Protein AF-A0A8X8KCY2-F1 (afdb_monomer_lite)

InterPro domains:
  IPR001469 ATP synthase, F1 complex, delta/epsilon subunit [MF_00530] (1-106)
  IPR001469 ATP synthase, F1 complex, delta/epsilon subunit [PTHR13822] (1-107)
  IPR001469 ATP synthase, F1 complex, delta/epsilon subunit [TIGR01216] (2-107)
  IPR001469 ATP synthase, F1 complex, delta/epsilon subunit [cd12152] (1-102)
  IPR020546 ATP synthase, F1 complex, delta/epsilon subunit, N-terminal [PF02823] (1-57)
  IPR036771 F0F1 ATP synthase delta/epsilon subunit, N-terminal [G3DSA:2.60.15.10] (1-107)
  IPR036771 F0F1 ATP synthase delta/epsilon subunit, N-terminal [SSF51344] (3-57)

Organism: Acidithiobacillus ferridurans (NCBI:txid1232575)

Foldseek 3Di:
DFPVDDDDDDQQDDWDKTKFDWAWDWDQDPVLDIFIKTANIAIWTDDNGDIDGDTPDMDRLVPDDLVVLVVLLVVLVVQCPDPDHDPVSVVVSVSSNRNSVRSVVRNVVVVVVVVVPDDSVPPPDDPDPPDDPPPDDPPDDDD

Sequence (143 aa):
PAELGEIGILPGHAPLLSGLRPGELRITQPDGQTQILFLEGGMLEIQPDIVTILADASLRIADIDIHESRERIKDAQSTLAKRAVPAMDFARAELELQREVAKLHAYQRYQIQEQRGGGTGNYHWERPALQNVPKVNVQELED

Radius of gyration: 20.73 Å; chains: 1; bounding box: 56×41×56 Å

pLDDT: mean 83.74, std 18.31, range [38.66, 97.62]

Structure (mmCIF, N/CA/C/O backbone):
data_AF-A0A8X8KCY2-F1
#
_entry.id   AF-A0A8X8KCY2-F1
#
loop_
_atom_site.group_PDB
_atom_site.id
_atom_site.type_symbol
_atom_site.label_atom_id
_atom_site.label_alt_id
_atom_site.label_comp_id
_atom_site.label_asym_id
_atom_site.label_entity_id
_atom_site.label_seq_id
_atom_site.pdbx_PDB_ins_code
_atom_site.Cartn_x
_atom_site.Cartn_y
_atom_site.Cartn_z
_atom_site.occupancy
_atom_site.B_iso_or_equiv
_atom_site.auth_seq_id
_atom_site.auth_comp_id
_atom_site.auth_asym_id
_atom_site.auth_atom_id
_atom_site.pdbx_PDB_model_num
ATOM 1 N N . PRO A 1 1 ? -1.763 3.846 1.664 1.00 85.81 1 PRO A N 1
ATOM 2 C CA . PRO A 1 1 ? -1.691 5.324 1.819 1.00 85.81 1 PRO A CA 1
ATOM 3 C C . PRO A 1 1 ? -2.746 6.006 0.947 1.00 85.81 1 PRO A C 1
ATOM 5 O O . PRO A 1 1 ? -3.035 5.490 -0.126 1.00 85.81 1 PRO A O 1
ATOM 8 N N . ALA A 1 2 ? -3.299 7.141 1.371 1.00 92.50 2 ALA A N 1
ATOM 9 C CA . ALA A 1 2 ? -4.166 7.947 0.515 1.00 92.50 2 ALA A CA 1
ATOM 10 C C . ALA A 1 2 ? -3.337 8.786 -0.476 1.00 92.50 2 ALA A C 1
ATOM 12 O O . ALA A 1 2 ? -2.116 8.943 -0.318 1.00 92.50 2 ALA A O 1
ATOM 13 N N . GLU A 1 3 ? -4.000 9.353 -1.485 1.00 89.12 3 GLU A N 1
ATOM 14 C CA . GLU A 1 3 ? -3.362 10.212 -2.498 1.00 89.12 3 GLU A CA 1
ATOM 15 C C . GLU A 1 3 ? -2.538 11.356 -1.892 1.00 89.12 3 GLU A C 1
ATOM 17 O O . GLU A 1 3 ? -1.419 11.632 -2.321 1.00 89.12 3 GLU A O 1
ATOM 22 N N . LEU A 1 4 ? -3.044 11.978 -0.825 1.00 88.94 4 LEU A N 1
ATOM 23 C CA . LEU A 1 4 ? -2.391 13.122 -0.183 1.00 88.94 4 LEU A CA 1
ATOM 24 C C . LEU A 1 4 ? -1.463 12.744 0.982 1.00 88.94 4 LEU A C 1
ATOM 26 O O . LEU A 1 4 ? -0.803 13.619 1.533 1.00 88.94 4 LEU A O 1
ATOM 30 N N . GLY A 1 5 ? -1.364 11.461 1.350 1.00 90.88 5 GLY A N 1
ATOM 31 C CA . GLY A 1 5 ? -0.482 11.014 2.432 1.00 90.88 5 GLY A CA 1
ATOM 32 C C . GLY A 1 5 ? -1.041 9.867 3.270 1.00 90.88 5 GLY A C 1
ATOM 33 O O . GLY A 1 5 ? -1.899 9.103 2.830 1.00 90.88 5 GLY A O 1
ATOM 34 N N . GLU A 1 6 ? -0.515 9.715 4.484 1.00 91.56 6 GLU A N 1
ATOM 35 C CA . GLU A 1 6 ? -1.032 8.759 5.467 1.00 91.56 6 GLU A CA 1
ATOM 36 C C . GLU A 1 6 ? -2.283 9.33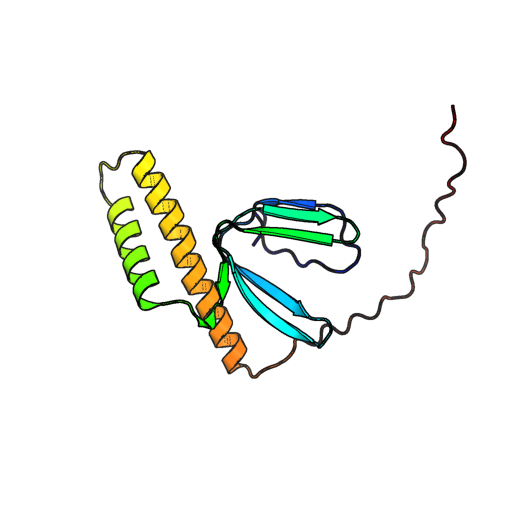0 6.160 1.00 91.56 6 GLU A C 1
ATOM 38 O O . GLU A 1 6 ? -2.348 10.523 6.454 1.00 91.56 6 GLU A O 1
ATOM 43 N N . ILE A 1 7 ? -3.278 8.478 6.422 1.00 91.94 7 ILE A N 1
ATOM 44 C CA . ILE A 1 7 ? -4.511 8.842 7.132 1.00 91.94 7 ILE A CA 1
ATOM 45 C C . ILE A 1 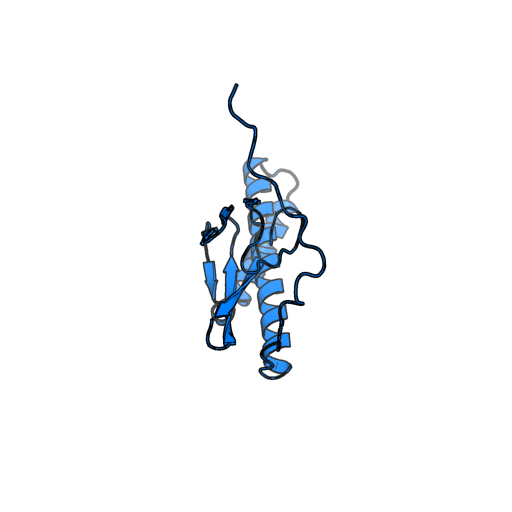7 ? -4.753 7.801 8.223 1.00 91.94 7 ILE A C 1
ATOM 47 O O . ILE A 1 7 ? -4.676 6.599 7.966 1.00 91.94 7 ILE A O 1
ATOM 51 N N . GLY A 1 8 ? -5.042 8.271 9.437 1.00 93.19 8 GLY A N 1
ATOM 52 C CA . GLY A 1 8 ? -5.532 7.447 10.537 1.00 93.19 8 GLY A CA 1
ATOM 53 C C . GLY A 1 8 ? -7.037 7.631 10.689 1.00 93.19 8 GLY A C 1
ATOM 54 O O . GLY A 1 8 ? -7.506 8.762 10.789 1.00 93.19 8 GLY A O 1
ATOM 55 N N . ILE A 1 9 ? -7.784 6.530 10.708 1.00 92.06 9 ILE A N 1
ATOM 56 C CA . ILE A 1 9 ? -9.244 6.549 10.818 1.00 92.06 9 ILE A CA 1
ATOM 57 C C . ILE A 1 9 ? -9.627 6.078 12.219 1.00 92.06 9 ILE A C 1
ATOM 59 O O . ILE A 1 9 ? -9.225 4.997 12.648 1.00 92.06 9 ILE A O 1
ATOM 63 N N . LEU A 1 10 ? -10.391 6.903 12.931 1.00 91.50 10 LEU A N 1
ATOM 64 C CA . LEU A 1 10 ? -10.935 6.612 14.258 1.00 91.50 10 LEU A CA 1
ATOM 65 C C . LEU A 1 10 ? -12.471 6.598 14.206 1.00 91.50 10 LEU A C 1
ATOM 67 O O . LEU A 1 10 ? -13.049 7.132 13.255 1.00 91.50 10 LEU A O 1
ATOM 71 N N . PRO A 1 11 ? -13.152 6.027 15.216 1.00 89.25 11 PRO A N 1
ATOM 72 C CA . PRO A 1 11 ? -14.610 6.073 15.290 1.00 89.25 11 PRO A CA 1
ATOM 73 C C . PRO A 1 11 ? -15.152 7.509 15.210 1.00 89.25 11 PRO A C 1
ATOM 75 O O . PRO A 1 11 ? -14.660 8.401 15.903 1.00 89.25 11 PRO A O 1
ATOM 78 N N . GLY A 1 12 ? -16.174 7.726 14.377 1.00 88.50 12 GLY A N 1
ATOM 79 C CA . GLY A 1 12 ? -16.773 9.046 14.150 1.00 88.50 12 GLY A CA 1
ATOM 80 C C . GLY A 1 12 ? -15.979 9.962 13.211 1.00 88.50 12 GLY A C 1
ATOM 81 O O . GLY A 1 12 ? -16.178 11.177 13.241 1.00 88.50 12 GLY A O 1
ATOM 82 N N . HIS A 1 13 ? -15.065 9.413 12.401 1.00 92.56 13 HIS A N 1
ATOM 83 C CA . HIS A 1 13 ? -14.368 10.173 11.363 1.00 92.56 13 HIS A CA 1
ATOM 84 C C . HIS A 1 13 ? -15.368 10.801 10.376 1.00 92.56 13 HIS A C 1
ATOM 86 O O . HIS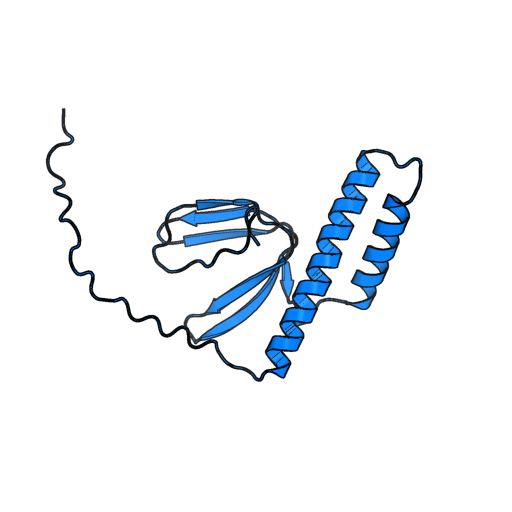 A 1 13 ? -16.369 10.186 10.010 1.00 92.56 13 HIS A O 1
ATOM 92 N N . ALA A 1 14 ? -15.089 12.028 9.926 1.00 94.44 14 ALA A N 1
ATOM 93 C CA . ALA A 1 14 ? -15.926 12.703 8.938 1.00 94.44 14 ALA A CA 1
ATOM 94 C C . ALA A 1 14 ? -15.993 11.894 7.624 1.00 94.44 14 ALA A C 1
ATOM 96 O O . ALA A 1 14 ? -14.985 11.281 7.250 1.00 94.44 14 ALA A O 1
ATOM 97 N N . PRO A 1 15 ? -17.128 11.901 6.901 1.00 95.81 15 PRO A N 1
ATOM 98 C CA . PRO A 1 15 ? -17.224 11.202 5.628 1.00 95.81 15 PRO A CA 1
ATOM 99 C C . PRO A 1 15 ? -16.131 11.634 4.646 1.00 95.81 15 PRO A C 1
ATOM 101 O O . PRO A 1 15 ? -15.832 12.824 4.520 1.00 95.81 15 PRO A O 1
ATOM 104 N N . LEU A 1 16 ? -15.524 10.665 3.963 1.00 94.25 16 LEU A N 1
ATOM 105 C CA . LEU A 1 16 ? -14.404 10.891 3.051 1.00 94.25 16 LEU A CA 1
ATOM 106 C C . LEU A 1 16 ? -14.423 9.858 1.929 1.00 94.25 16 LEU A C 1
ATOM 108 O O . LEU A 1 16 ? -14.528 8.664 2.189 1.00 94.25 16 LEU A O 1
ATOM 112 N N . LEU A 1 17 ? -14.226 10.317 0.696 1.00 95.25 17 LEU A N 1
ATOM 113 C CA . LEU A 1 17 ? -13.941 9.466 -0.453 1.00 95.25 17 LEU A CA 1
ATOM 114 C C . LEU A 1 17 ? -12.548 9.817 -0.979 1.00 95.25 17 LEU A C 1
ATOM 116 O O . LEU A 1 17 ? -12.257 10.992 -1.209 1.00 95.25 17 LEU A O 1
ATOM 120 N N . SER A 1 18 ? -11.674 8.825 -1.132 1.00 95.44 18 SER A N 1
ATOM 121 C CA . SER A 1 18 ? -10.289 9.056 -1.551 1.00 95.44 18 SER A CA 1
ATOM 122 C C . SER A 1 18 ? -9.708 7.876 -2.323 1.00 95.44 18 SER A C 1
ATOM 124 O O . SER A 1 18 ? -10.022 6.720 -2.042 1.00 95.44 18 SER A O 1
ATOM 126 N N . GLY A 1 19 ? -8.821 8.170 -3.273 1.00 96.12 19 GLY A N 1
ATOM 127 C CA . GLY A 1 19 ? -7.976 7.164 -3.910 1.00 96.12 19 GLY A CA 1
ATOM 128 C C . GLY A 1 19 ? -6.898 6.648 -2.955 1.00 96.12 19 GLY A C 1
ATOM 129 O O . GLY A 1 19 ? -6.428 7.356 -2.054 1.00 96.12 19 GLY A O 1
ATOM 130 N N . LEU A 1 20 ? -6.503 5.395 -3.155 1.00 95.19 20 LEU A N 1
ATOM 131 C CA . LEU A 1 20 ? -5.416 4.751 -2.437 1.00 95.19 20 LEU A CA 1
ATOM 132 C C . LEU A 1 20 ? -4.260 4.457 -3.387 1.00 95.19 20 LEU A C 1
ATOM 134 O O . LEU A 1 20 ? -4.421 3.807 -4.418 1.00 95.19 20 LEU A O 1
ATOM 138 N N . ARG A 1 21 ? -3.067 4.861 -2.958 1.00 94.94 21 ARG A N 1
ATOM 139 C CA . ARG A 1 21 ? -1.799 4.478 -3.579 1.00 94.94 21 ARG A CA 1
ATOM 140 C C . ARG A 1 21 ? -1.300 3.150 -3.003 1.00 94.94 21 ARG A C 1
ATOM 142 O O . ARG A 1 21 ? -1.646 2.835 -1.854 1.00 94.94 21 ARG A O 1
ATOM 149 N N . PRO A 1 22 ? -0.436 2.422 -3.735 1.00 95.69 22 PRO A N 1
ATOM 150 C CA . PRO A 1 22 ? 0.202 1.225 -3.212 1.00 95.69 22 PRO A CA 1
ATOM 151 C C . PRO A 1 22 ? 0.867 1.469 -1.848 1.00 95.69 22 PRO A C 1
ATOM 153 O O . PRO A 1 22 ? 1.539 2.485 -1.642 1.00 95.69 22 PRO A O 1
ATOM 156 N N . GLY A 1 23 ? 0.693 0.550 -0.899 1.00 94.31 23 GLY A N 1
ATOM 157 C CA . GLY A 1 23 ? 1.386 0.596 0.389 1.00 94.31 23 GLY A CA 1
ATOM 158 C C . GLY A 1 23 ? 0.673 -0.117 1.536 1.00 94.31 23 GLY A C 1
ATOM 159 O O . GLY 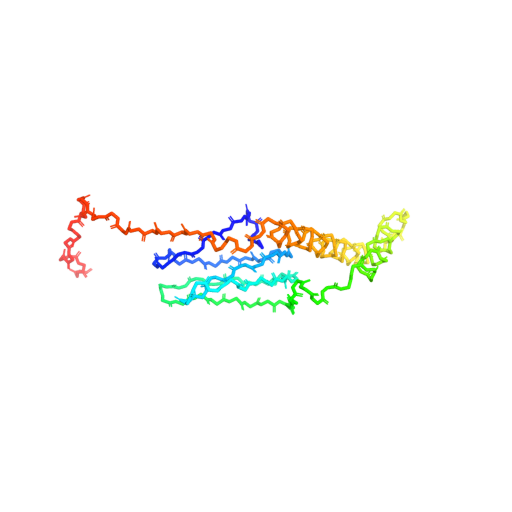A 1 23 ? -0.288 -0.855 1.347 1.00 94.31 23 GLY A O 1
ATOM 160 N N . GLU A 1 24 ? 1.183 0.113 2.745 1.00 93.75 24 GLU A N 1
ATOM 161 C CA . GLU A 1 24 ? 0.738 -0.545 3.979 1.00 93.75 24 GLU A CA 1
ATOM 162 C C . GLU A 1 24 ? -0.658 -0.066 4.427 1.00 93.75 24 GLU A C 1
ATOM 164 O O . GLU A 1 24 ? -0.948 1.136 4.440 1.00 93.75 24 GLU A O 1
ATOM 169 N N . LEU A 1 25 ? -1.494 -1.020 4.838 1.00 93.69 25 LEU A N 1
ATOM 170 C CA . LEU A 1 25 ? -2.723 -0.840 5.602 1.00 93.69 25 LEU A CA 1
ATOM 171 C C . LEU A 1 25 ? -2.553 -1.538 6.952 1.00 93.69 25 LEU A C 1
ATOM 173 O O . LEU A 1 25 ? -2.214 -2.719 7.013 1.00 93.69 25 LEU A O 1
ATOM 177 N N . ARG A 1 26 ? -2.851 -0.816 8.031 1.00 92.31 26 ARG A N 1
ATOM 178 C CA . ARG A 1 26 ? -2.820 -1.344 9.393 1.00 92.31 26 ARG A CA 1
ATOM 179 C C . ARG A 1 26 ? -4.204 -1.257 10.017 1.00 92.31 26 ARG A C 1
ATOM 181 O O . ARG A 1 26 ? -4.788 -0.178 10.058 1.00 92.31 26 ARG A O 1
ATOM 188 N N . ILE A 1 27 ? -4.689 -2.383 10.529 1.00 91.94 27 ILE A N 1
ATOM 189 C CA . ILE A 1 27 ? -5.999 -2.504 11.172 1.00 91.94 27 ILE A CA 1
ATOM 190 C C . ILE A 1 27 ? -5.787 -2.985 12.604 1.00 91.94 27 ILE A C 1
ATOM 192 O O . ILE A 1 27 ? -5.212 -4.050 12.818 1.00 91.94 27 ILE A O 1
ATOM 196 N N . THR A 1 28 ? -6.273 -2.220 13.577 1.00 91.25 28 THR A N 1
ATOM 197 C CA . THR A 1 28 ? -6.337 -2.653 14.977 1.00 91.25 28 THR A CA 1
ATOM 198 C C . THR A 1 28 ? -7.718 -3.237 15.249 1.00 91.25 28 THR A C 1
ATOM 200 O O . THR A 1 28 ? -8.729 -2.558 15.077 1.00 91.25 28 THR A O 1
ATOM 203 N N . GLN A 1 29 ? -7.756 -4.504 15.645 1.00 89.00 29 GLN A N 1
ATOM 204 C CA . GLN A 1 29 ? -8.977 -5.215 16.005 1.00 89.00 29 GLN A CA 1
ATOM 205 C C . GLN A 1 29 ? -9.431 -4.855 17.432 1.00 89.00 29 GLN A C 1
ATOM 207 O O . GLN A 1 29 ? -8.615 -4.394 18.235 1.00 89.00 29 GLN A O 1
ATOM 212 N N . PRO A 1 30 ? -10.712 -5.084 17.783 1.00 88.25 30 PRO A N 1
ATOM 213 C CA . PRO A 1 30 ? -11.235 -4.790 19.122 1.00 88.25 30 PRO A CA 1
ATOM 214 C C . PRO A 1 30 ? -10.510 -5.509 20.267 1.00 88.25 30 PRO A C 1
ATOM 216 O O . PRO A 1 30 ? -10.512 -5.024 21.393 1.00 88.25 30 PRO A O 1
ATOM 219 N N . ASP A 1 31 ? -9.885 -6.652 19.989 1.00 89.12 31 ASP A N 1
ATOM 220 C CA . ASP A 1 31 ? -9.084 -7.422 20.946 1.00 89.12 31 ASP A CA 1
ATOM 221 C C . ASP A 1 31 ? -7.636 -6.908 21.092 1.00 89.12 31 ASP A C 1
ATOM 223 O O . ASP A 1 31 ? -6.834 -7.496 21.815 1.00 89.12 31 ASP A O 1
ATOM 227 N N . GLY A 1 32 ? -7.293 -5.814 20.405 1.00 86.38 32 GLY A N 1
ATOM 228 C CA . GLY A 1 32 ? -5.965 -5.206 20.399 1.00 86.38 32 GLY A CA 1
ATOM 229 C C . GLY A 1 32 ? -4.993 -5.819 19.388 1.00 86.38 32 GLY A C 1
ATOM 230 O O . GLY A 1 32 ? -3.886 -5.297 19.222 1.00 86.38 32 GLY A O 1
ATOM 231 N N . GLN A 1 33 ? -5.375 -6.881 18.668 1.00 86.69 33 GLN A N 1
ATOM 232 C CA . GLN A 1 33 ? -4.518 -7.473 17.644 1.00 86.69 33 GLN A CA 1
ATOM 233 C C . GLN A 1 33 ? -4.394 -6.549 16.434 1.00 86.69 33 GLN A C 1
ATOM 235 O O . GLN A 1 33 ? -5.367 -5.969 15.955 1.00 86.69 33 GLN A O 1
ATOM 240 N N . THR A 1 34 ? -3.183 -6.442 15.895 1.00 88.12 34 THR A N 1
ATOM 241 C CA . THR A 1 34 ? -2.916 -5.629 14.706 1.00 88.12 34 THR A CA 1
ATOM 242 C C . THR A 1 34 ? -2.742 -6.526 13.487 1.00 88.12 34 THR A C 1
ATOM 244 O O . THR A 1 34 ? -1.875 -7.394 13.479 1.00 88.12 34 THR A O 1
ATOM 247 N N . GLN A 1 35 ? -3.541 -6.297 12.445 1.00 88.94 35 GLN A N 1
ATOM 248 C CA . GLN A 1 35 ? -3.330 -6.886 11.124 1.00 88.94 35 GLN A CA 1
ATOM 249 C C . GLN A 1 35 ? -2.636 -5.875 10.219 1.00 88.94 35 GLN A C 1
ATOM 251 O O . GLN A 1 35 ? -3.016 -4.702 10.179 1.00 88.94 35 GLN A O 1
ATOM 256 N N . ILE A 1 36 ? -1.627 -6.341 9.485 1.00 91.06 36 ILE A N 1
ATOM 257 C CA . ILE A 1 36 ? -0.864 -5.513 8.556 1.00 91.06 36 ILE A CA 1
ATOM 258 C C . ILE A 1 36 ? -0.920 -6.150 7.171 1.00 91.06 36 ILE A C 1
ATOM 260 O O . ILE A 1 36 ? -0.521 -7.299 6.968 1.00 91.06 36 ILE A O 1
ATOM 264 N N . LEU A 1 37 ? -1.436 -5.381 6.220 1.00 94.00 37 LEU A N 1
ATOM 265 C CA . LEU A 1 37 ? -1.632 -5.777 4.835 1.00 94.00 37 LEU A CA 1
ATOM 266 C C . LEU A 1 37 ? -0.890 -4.802 3.924 1.00 94.00 37 LEU A C 1
ATOM 268 O O . LEU A 1 37 ? -0.718 -3.629 4.245 1.00 94.00 37 LEU A O 1
ATOM 272 N N . PHE A 1 38 ? -0.476 -5.283 2.766 1.00 95.44 38 PHE A N 1
ATOM 273 C CA . PHE A 1 38 ? -0.072 -4.455 1.646 1.00 95.44 38 PHE A CA 1
ATOM 274 C C . PHE A 1 38 ? -1.235 -4.364 0.657 1.00 95.44 38 PHE A C 1
ATOM 276 O O . PHE A 1 38 ? -1.832 -5.384 0.318 1.00 95.44 38 PHE A O 1
ATOM 283 N N . LEU A 1 39 ? -1.541 -3.158 0.187 1.00 95.75 39 LEU A N 1
ATOM 284 C CA . LEU A 1 39 ? -2.511 -2.903 -0.874 1.00 95.75 39 LEU A CA 1
ATOM 285 C C . LEU A 1 39 ? -1.778 -2.406 -2.121 1.00 95.75 39 LEU A C 1
ATOM 287 O O . LEU A 1 39 ? -0.902 -1.552 -2.006 1.00 95.75 39 LEU A O 1
ATOM 291 N N . GLU A 1 40 ? -2.164 -2.873 -3.309 1.00 94.31 40 GLU A N 1
ATOM 292 C CA . GLU A 1 40 ? -1.625 -2.355 -4.583 1.00 94.31 40 GLU A CA 1
ATOM 293 C C . GLU A 1 40 ? -2.223 -1.005 -5.004 1.00 94.31 40 GLU A C 1
ATOM 295 O O . GLU A 1 40 ? -1.753 -0.393 -5.961 1.00 94.31 40 GLU A O 1
ATOM 300 N N . GLY A 1 41 ? -3.231 -0.530 -4.276 1.00 94.12 41 GLY A N 1
ATOM 301 C CA . GLY A 1 41 ? -3.997 0.674 -4.569 1.00 94.12 41 GLY A CA 1
ATOM 302 C C . GLY A 1 41 ? -5.492 0.407 -4.430 1.00 94.12 41 GLY A C 1
ATOM 303 O O . GLY A 1 41 ? -5.894 -0.633 -3.898 1.00 94.12 41 GLY A O 1
ATOM 304 N N . GLY A 1 42 ? -6.306 1.352 -4.888 1.00 95.00 42 GLY A N 1
ATOM 305 C CA . GLY A 1 42 ? -7.760 1.218 -4.927 1.00 95.00 42 GLY A CA 1
ATOM 306 C C . GLY A 1 42 ? -8.474 2.473 -4.441 1.00 95.00 42 GLY A C 1
ATOM 307 O O . GLY A 1 42 ? -8.015 3.591 -4.672 1.00 95.00 42 GLY A O 1
ATOM 308 N N . MET A 1 43 ? -9.592 2.294 -3.742 1.00 95.94 43 MET A N 1
ATOM 309 C CA . MET A 1 43 ? -10.421 3.381 -3.224 1.00 95.94 43 MET A CA 1
ATOM 310 C C . MET A 1 43 ? -10.797 3.156 -1.758 1.00 95.94 43 MET A C 1
ATOM 312 O O . MET A 1 43 ? -11.003 2.027 -1.311 1.00 95.94 43 MET A O 1
ATOM 316 N N . LEU A 1 44 ? -10.890 4.255 -1.018 1.00 95.56 44 LEU A N 1
ATOM 317 C CA . LEU A 1 44 ? -11.319 4.327 0.369 1.00 95.56 44 LEU A CA 1
ATOM 318 C C . LEU A 1 44 ? -12.591 5.165 0.456 1.00 95.56 44 LEU A C 1
ATOM 320 O O . LEU A 1 44 ? -12.613 6.312 0.009 1.00 95.56 44 LEU A O 1
ATOM 324 N N . GLU A 1 45 ? -13.604 4.609 1.103 1.00 95.81 45 GLU A N 1
ATOM 325 C CA . GLU A 1 45 ? -14.833 5.296 1.465 1.00 95.81 45 GLU A CA 1
ATOM 326 C C . GLU A 1 45 ? -15.025 5.230 2.982 1.00 95.81 45 GLU A C 1
ATOM 328 O O . GLU A 1 45 ? -14.973 4.163 3.592 1.00 95.81 45 GLU A O 1
ATOM 333 N N . ILE A 1 46 ? -15.254 6.384 3.592 1.00 95.56 46 ILE A N 1
ATOM 334 C CA . ILE A 1 46 ? -15.586 6.532 5.002 1.00 95.56 46 ILE A CA 1
ATOM 335 C C . ILE A 1 46 ? -16.994 7.106 5.077 1.00 95.56 46 ILE A C 1
ATOM 337 O O . ILE A 1 46 ? -17.262 8.187 4.551 1.00 95.56 46 ILE A O 1
ATOM 341 N N . GLN A 1 47 ? -17.868 6.393 5.771 1.00 94.38 47 GLN A N 1
ATOM 342 C CA . GLN A 1 47 ? -19.194 6.827 6.192 1.00 94.38 47 GLN A CA 1
ATOM 343 C C . GLN A 1 47 ? -19.233 6.872 7.734 1.00 94.38 47 GLN A C 1
ATOM 345 O O . GLN A 1 47 ? -18.303 6.374 8.372 1.00 94.38 47 GLN A O 1
ATOM 350 N N . PRO A 1 48 ? -20.273 7.457 8.364 1.00 88.81 48 PRO A N 1
ATOM 351 C CA . PRO A 1 48 ? -20.310 7.636 9.820 1.00 88.81 48 PRO A CA 1
ATOM 352 C C . PRO A 1 48 ? -20.058 6.360 10.639 1.00 88.81 48 PRO A C 1
ATOM 354 O O . PRO A 1 48 ? -19.357 6.417 11.649 1.00 88.81 48 PRO A O 1
ATOM 357 N N . ASP A 1 49 ? -20.569 5.218 10.168 1.00 88.00 49 ASP A N 1
ATOM 358 C CA . ASP A 1 49 ? -20.527 3.945 10.901 1.00 88.00 49 ASP A CA 1
ATOM 359 C C . ASP A 1 49 ? -19.705 2.849 10.202 1.00 88.00 49 ASP A C 1
ATOM 361 O O . ASP A 1 49 ? -19.494 1.776 10.769 1.00 88.00 49 ASP A O 1
ATOM 365 N N . ILE A 1 50 ? -19.240 3.087 8.970 1.00 93.62 50 ILE A N 1
ATOM 366 C CA . ILE A 1 50 ? -18.546 2.076 8.168 1.00 93.62 50 ILE A CA 1
ATOM 367 C C . ILE A 1 50 ? -17.407 2.676 7.348 1.00 93.62 50 ILE A C 1
ATOM 369 O O . ILE A 1 50 ? -17.506 3.771 6.799 1.00 93.62 50 ILE A O 1
ATOM 373 N N . VAL A 1 51 ? -16.319 1.914 7.251 1.00 94.94 51 VAL A N 1
ATOM 374 C CA . VAL A 1 51 ? -15.188 2.193 6.369 1.00 94.94 51 VAL A CA 1
ATOM 375 C C . VAL A 1 51 ? -15.096 1.063 5.356 1.00 94.94 51 VAL A C 1
ATOM 377 O O . VAL A 1 51 ? -14.934 -0.098 5.733 1.00 94.94 51 VAL A O 1
ATOM 380 N N . THR A 1 52 ? -15.168 1.408 4.077 1.00 95.38 52 THR A N 1
ATOM 381 C CA . THR A 1 52 ? -15.070 0.467 2.964 1.00 95.38 52 THR A CA 1
ATOM 382 C C . THR A 1 52 ? -13.768 0.712 2.215 1.00 95.38 52 THR A C 1
ATOM 384 O O . THR A 1 52 ? -13.458 1.835 1.820 1.00 95.38 52 THR A O 1
ATOM 387 N N . ILE A 1 53 ? -12.998 -0.355 2.002 1.00 95.19 53 ILE A N 1
ATOM 388 C CA . ILE A 1 53 ? -11.784 -0.329 1.185 1.00 95.19 53 ILE A CA 1
ATOM 389 C C . ILE A 1 53 ? -12.013 -1.247 -0.010 1.00 95.19 53 ILE A C 1
ATOM 391 O O . ILE A 1 53 ? -12.188 -2.453 0.148 1.00 95.19 53 ILE A O 1
ATOM 395 N N . LEU A 1 54 ? -11.999 -0.666 -1.205 1.00 95.62 54 LEU A N 1
ATOM 396 C CA . LEU A 1 54 ? -12.066 -1.378 -2.475 1.00 95.62 54 LEU A CA 1
ATOM 397 C C . LEU A 1 54 ? -10.655 -1.418 -3.056 1.00 95.62 54 LEU A C 1
ATOM 399 O O . LEU A 1 54 ? -10.236 -0.474 -3.720 1.00 95.62 54 LEU A O 1
ATOM 403 N N . ALA A 1 55 ? -9.902 -2.469 -2.737 1.00 94.81 55 ALA A N 1
ATOM 404 C CA . ALA A 1 55 ? -8.522 -2.624 -3.189 1.00 94.81 55 ALA A CA 1
ATOM 405 C C . ALA A 1 55 ? -8.442 -3.395 -4.513 1.00 94.81 55 ALA A C 1
ATOM 407 O O . ALA A 1 55 ? -9.150 -4.386 -4.689 1.00 94.81 55 ALA A O 1
ATOM 408 N N . ASP A 1 56 ? -7.525 -2.987 -5.394 1.00 92.12 56 ASP A N 1
ATOM 409 C CA . ASP A 1 56 ? -7.237 -3.715 -6.641 1.00 92.12 56 ASP A CA 1
ATOM 410 C C . ASP A 1 56 ? -6.660 -5.109 -6.344 1.00 92.12 56 ASP A C 1
ATOM 412 O O . ASP A 1 56 ? -7.047 -6.109 -6.947 1.00 92.12 56 ASP A O 1
ATOM 416 N N . ALA A 1 57 ? -5.737 -5.165 -5.381 1.00 93.00 57 ALA A N 1
ATOM 417 C CA . ALA A 1 57 ? -5.164 -6.383 -4.825 1.00 93.00 57 ALA A CA 1
ATOM 418 C C . ALA A 1 57 ? -4.651 -6.127 -3.401 1.00 93.00 57 ALA A C 1
ATOM 420 O O . ALA A 1 57 ? -4.266 -5.004 -3.050 1.00 93.00 57 ALA A O 1
ATOM 421 N N . SER A 1 58 ? -4.613 -7.186 -2.589 1.00 93.94 58 SER A N 1
ATOM 422 C CA . SER A 1 58 ? -4.091 -7.145 -1.222 1.00 93.94 58 SER A CA 1
ATOM 423 C C . SER A 1 58 ? -3.253 -8.377 -0.898 1.00 93.94 58 SER A C 1
ATOM 425 O O . SER A 1 58 ? -3.625 -9.488 -1.274 1.00 93.94 58 SER A O 1
ATOM 427 N N . LEU A 1 59 ? -2.177 -8.192 -0.138 1.00 93.81 59 LEU A N 1
ATOM 428 C CA . LEU A 1 59 ? -1.285 -9.255 0.326 1.00 93.81 59 LEU A CA 1
ATOM 429 C C . LEU A 1 59 ? -1.024 -9.102 1.825 1.00 93.81 59 LEU A C 1
ATOM 431 O O . LEU A 1 59 ? -0.948 -7.985 2.337 1.00 93.81 59 LEU A O 1
ATOM 435 N N . ARG A 1 60 ? -0.828 -10.211 2.542 1.00 91.81 60 ARG A N 1
ATOM 436 C CA . ARG A 1 60 ? -0.217 -10.138 3.876 1.00 91.81 60 ARG A CA 1
ATOM 437 C C . ARG A 1 60 ? 1.257 -9.818 3.708 1.00 91.81 60 ARG A C 1
ATOM 439 O O . ARG A 1 60 ? 1.919 -10.425 2.874 1.00 91.81 60 ARG A O 1
ATOM 446 N N . ILE A 1 61 ? 1.780 -8.897 4.516 1.00 90.31 61 ILE A N 1
ATOM 447 C CA . ILE A 1 61 ? 3.181 -8.475 4.367 1.00 90.31 61 ILE A CA 1
ATOM 448 C C . ILE A 1 61 ? 4.153 -9.635 4.611 1.00 90.31 61 ILE A C 1
ATOM 450 O O . ILE A 1 61 ? 5.163 -9.740 3.922 1.00 90.31 61 ILE A O 1
ATOM 454 N N . ALA A 1 62 ? 3.812 -10.536 5.533 1.00 89.00 62 ALA A N 1
ATOM 455 C CA . ALA A 1 62 ? 4.586 -11.744 5.802 1.00 89.00 62 ALA A CA 1
ATOM 456 C C . ALA A 1 62 ? 4.699 -12.695 4.592 1.00 89.00 62 ALA A C 1
ATOM 458 O O . ALA A 1 62 ? 5.663 -13.451 4.518 1.00 89.00 62 ALA A O 1
ATOM 459 N N . ASP A 1 63 ? 3.760 -12.627 3.641 1.00 91.19 63 ASP A N 1
ATOM 460 C CA . ASP A 1 63 ? 3.694 -13.513 2.472 1.00 91.19 63 ASP A CA 1
ATOM 461 C C . ASP A 1 63 ? 4.366 -12.889 1.222 1.00 91.19 63 ASP A C 1
ATOM 463 O O . ASP A 1 63 ? 4.293 -13.459 0.135 1.00 91.19 63 ASP A O 1
ATOM 467 N N . ILE A 1 64 ? 4.996 -11.710 1.334 1.00 90.44 64 ILE A N 1
ATOM 468 C CA . ILE A 1 64 ? 5.628 -11.020 0.194 1.00 90.44 64 ILE A CA 1
ATOM 469 C C . ILE A 1 64 ? 6.944 -11.706 -0.202 1.00 90.44 64 ILE A C 1
ATOM 471 O O . ILE A 1 64 ? 7.874 -11.795 0.603 1.00 90.44 64 ILE A O 1
ATOM 475 N N . ASP A 1 65 ? 7.067 -12.089 -1.478 1.00 93.81 65 ASP A N 1
ATOM 476 C CA . ASP A 1 65 ? 8.329 -12.552 -2.058 1.00 93.81 65 ASP A CA 1
ATOM 477 C C . ASP A 1 65 ? 9.233 -11.366 -2.441 1.00 93.81 65 ASP A C 1
ATOM 479 O O . ASP A 1 65 ? 9.064 -10.680 -3.450 1.00 93.81 65 ASP A O 1
ATOM 483 N N . ILE A 1 66 ? 10.240 -11.130 -1.604 1.00 93.81 66 ILE A N 1
ATOM 484 C CA . ILE A 1 66 ? 11.196 -10.031 -1.765 1.00 93.81 66 ILE A CA 1
ATOM 485 C C . ILE A 1 66 ? 12.170 -10.259 -2.921 1.00 93.81 66 ILE A C 1
ATOM 487 O O . ILE A 1 66 ? 12.716 -9.291 -3.461 1.00 93.81 66 ILE A O 1
ATOM 491 N N . HIS A 1 67 ? 12.429 -11.512 -3.293 1.00 95.56 67 HIS A N 1
ATOM 492 C CA . HIS A 1 67 ? 13.282 -11.810 -4.435 1.00 95.56 67 HIS A CA 1
ATOM 493 C C . HIS A 1 67 ? 12.556 -11.453 -5.726 1.00 95.56 67 HIS A C 1
ATOM 495 O O . HIS A 1 67 ? 13.099 -10.677 -6.515 1.00 95.56 67 HIS A O 1
ATOM 501 N N . GLU A 1 68 ? 11.312 -11.906 -5.871 1.00 94.88 68 GLU A N 1
ATOM 502 C CA . GLU A 1 68 ? 10.478 -11.587 -7.029 1.00 94.88 68 GLU A CA 1
ATOM 503 C C . GLU A 1 68 ? 10.286 -10.069 -7.183 1.00 94.88 68 GLU A C 1
ATOM 505 O O . GLU A 1 68 ? 10.519 -9.518 -8.262 1.00 94.88 68 GLU A O 1
ATOM 510 N N . SER A 1 69 ? 9.960 -9.356 -6.097 1.00 94.88 69 SER A N 1
ATOM 511 C CA . SER A 1 69 ? 9.789 -7.897 -6.152 1.00 94.88 69 SER A CA 1
ATOM 512 C C . SER A 1 69 ? 11.045 -7.167 -6.633 1.00 94.88 69 SER A C 1
ATOM 514 O O . SER A 1 69 ? 10.964 -6.195 -7.384 1.00 94.88 69 SER A O 1
ATOM 516 N N . ARG A 1 70 ? 12.240 -7.629 -6.247 1.00 96.50 70 ARG A N 1
ATOM 517 C CA . ARG A 1 70 ? 13.505 -7.019 -6.694 1.00 96.50 70 ARG A CA 1
ATOM 518 C C . ARG A 1 70 ? 13.769 -7.243 -8.176 1.00 96.50 70 ARG A C 1
ATOM 520 O O . ARG A 1 70 ? 14.287 -6.338 -8.833 1.00 96.50 70 ARG A O 1
ATOM 527 N N . GLU A 1 71 ? 13.434 -8.420 -8.692 1.00 97.62 71 GLU A N 1
ATOM 528 C CA . GLU A 1 71 ? 13.553 -8.709 -10.121 1.00 97.62 71 GLU A CA 1
ATOM 529 C C . GLU A 1 71 ? 12.598 -7.828 -10.928 1.00 97.62 71 GLU A C 1
ATOM 531 O O . GLU A 1 71 ? 13.040 -7.125 -11.838 1.00 97.62 71 GLU A O 1
ATOM 536 N N . ARG A 1 72 ? 11.332 -7.732 -10.507 1.00 96.75 72 ARG A N 1
ATOM 537 C CA . ARG A 1 72 ? 10.332 -6.862 -11.146 1.00 96.75 72 ARG A CA 1
ATOM 538 C C . ARG A 1 72 ? 10.737 -5.387 -11.144 1.00 96.75 72 ARG A C 1
ATOM 540 O O . ARG A 1 72 ? 10.598 -4.712 -12.163 1.00 96.75 72 ARG A O 1
ATOM 547 N N . ILE A 1 73 ? 11.314 -4.887 -10.045 1.00 97.56 73 ILE A N 1
ATOM 548 C CA . ILE A 1 73 ? 11.872 -3.522 -9.983 1.00 97.56 73 ILE A CA 1
ATOM 549 C C . ILE A 1 73 ? 12.960 -3.330 -11.037 1.00 97.56 73 ILE A C 1
ATOM 551 O O . ILE A 1 73 ? 12.958 -2.323 -11.747 1.00 97.56 73 ILE A O 1
ATOM 555 N N . LYS A 1 74 ? 13.893 -4.279 -11.146 1.00 9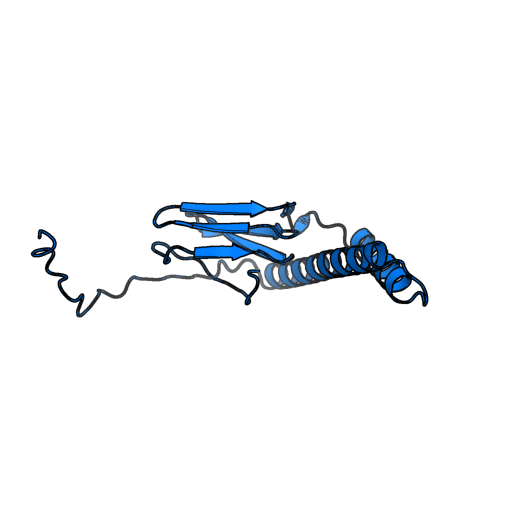7.62 74 LYS A N 1
ATOM 556 C CA . LYS A 1 74 ? 14.994 -4.204 -12.110 1.00 97.62 74 LYS A CA 1
ATOM 557 C C . LYS A 1 74 ? 14.474 -4.199 -13.549 1.00 97.62 74 LYS A C 1
ATOM 559 O O . LYS A 1 74 ? 14.959 -3.413 -14.365 1.00 97.62 74 LYS A O 1
ATOM 564 N N . ASP A 1 75 ? 13.478 -5.024 -13.850 1.00 96.50 75 ASP A N 1
ATOM 565 C CA . ASP A 1 75 ? 12.876 -5.118 -15.180 1.00 96.50 75 ASP A CA 1
ATOM 566 C C . ASP A 1 75 ? 12.087 -3.855 -15.550 1.00 96.50 75 ASP A C 1
ATOM 568 O O . ASP A 1 75 ? 12.223 -3.328 -16.664 1.00 96.50 75 ASP A O 1
ATOM 572 N N . ALA A 1 76 ? 11.324 -3.309 -14.599 1.00 95.94 76 ALA A N 1
ATOM 573 C CA . ALA A 1 76 ? 10.615 -2.046 -14.761 1.00 95.94 76 ALA A CA 1
ATOM 574 C C . ALA A 1 76 ? 11.595 -0.883 -14.991 1.00 95.94 76 ALA A C 1
ATOM 576 O O . ALA A 1 76 ? 11.459 -0.139 -15.963 1.00 95.94 76 ALA A O 1
ATOM 577 N N . GLN A 1 77 ? 12.655 -0.779 -14.181 1.00 96.31 77 GLN A N 1
ATOM 578 C CA . GLN A 1 77 ? 13.716 0.221 -14.360 1.00 96.31 77 GLN A CA 1
ATOM 579 C C . GLN A 1 77 ? 14.431 0.078 -15.706 1.00 96.31 77 GLN A C 1
ATOM 581 O O . GLN A 1 77 ? 14.660 1.074 -16.395 1.00 96.31 77 GLN A O 1
ATOM 586 N N . SER A 1 78 ? 14.762 -1.152 -16.111 1.00 95.38 78 SER A N 1
ATOM 587 C CA . SER A 1 78 ? 15.379 -1.420 -17.413 1.00 95.38 78 SER A CA 1
ATOM 588 C C . SER A 1 78 ? 14.477 -0.971 -18.558 1.00 95.38 78 SER A C 1
ATOM 590 O O . SER A 1 78 ? 14.961 -0.415 -19.543 1.00 95.38 78 SER A O 1
ATOM 592 N N . THR A 1 79 ? 13.165 -1.169 -18.427 1.00 94.31 79 THR A N 1
ATOM 593 C CA . THR A 1 79 ? 12.191 -0.704 -19.413 1.00 94.31 79 THR A CA 1
ATOM 594 C C . THR A 1 79 ? 12.157 0.817 -19.475 1.00 94.31 79 THR A C 1
ATOM 596 O O . THR A 1 79 ? 12.350 1.359 -20.558 1.00 94.31 79 THR A O 1
ATOM 599 N N . LEU A 1 80 ? 12.038 1.504 -18.338 1.00 93.62 80 LEU A N 1
ATOM 600 C CA . LEU A 1 80 ? 12.029 2.972 -18.270 1.00 93.62 80 LEU A CA 1
ATOM 601 C C . LEU A 1 80 ? 13.327 3.617 -18.796 1.00 93.62 80 LEU A C 1
ATOM 603 O O . LEU A 1 80 ? 13.296 4.735 -19.301 1.00 93.62 80 LEU A O 1
ATOM 607 N N . ALA A 1 81 ? 14.463 2.916 -18.722 1.00 94.19 81 ALA A N 1
ATOM 608 C CA . ALA A 1 81 ? 15.753 3.398 -19.220 1.00 94.19 81 ALA A CA 1
ATOM 609 C C . ALA A 1 81 ? 15.924 3.300 -20.753 1.00 94.19 81 ALA A C 1
ATOM 611 O O . ALA A 1 81 ? 16.881 3.851 -21.308 1.00 94.19 81 ALA A O 1
ATOM 612 N N . LYS A 1 82 ? 15.039 2.592 -21.467 1.00 93.94 82 LYS A N 1
ATOM 613 C CA . LYS A 1 82 ? 15.119 2.461 -22.931 1.00 93.94 82 LYS A CA 1
ATOM 614 C C . LYS A 1 82 ? 14.730 3.788 -23.596 1.00 93.94 82 LYS A C 1
ATOM 616 O O . LYS A 1 82 ? 13.753 4.428 -23.234 1.00 93.94 82 LYS A O 1
ATOM 621 N N . ARG A 1 83 ? 15.471 4.190 -24.636 1.00 82.12 83 ARG A N 1
ATOM 622 C CA . ARG A 1 83 ? 15.300 5.498 -25.310 1.00 82.12 83 ARG A CA 1
ATOM 623 C C . ARG A 1 83 ? 13.996 5.678 -26.098 1.00 82.12 83 ARG A C 1
ATOM 625 O O . ARG A 1 83 ? 13.664 6.808 -26.430 1.00 82.12 83 ARG A O 1
ATOM 632 N N . ALA A 1 84 ? 13.300 4.598 -26.448 1.00 87.44 84 ALA A N 1
ATOM 633 C CA . ALA A 1 84 ? 12.149 4.637 -27.352 1.00 87.44 84 ALA A CA 1
ATOM 634 C C . ALA A 1 84 ? 11.056 3.652 -26.912 1.00 87.44 84 ALA A C 1
ATOM 636 O O . ALA A 1 84 ? 10.726 2.707 -27.625 1.00 87.44 84 ALA A O 1
ATOM 637 N N . VAL A 1 85 ? 10.533 3.847 -25.702 1.00 89.31 85 VAL A N 1
ATOM 638 C CA . VAL A 1 85 ? 9.421 3.049 -25.170 1.00 89.31 85 VAL A CA 1
ATOM 639 C C . VAL A 1 85 ? 8.095 3.688 -25.585 1.00 89.31 85 VAL A C 1
ATOM 641 O O . VAL A 1 85 ? 7.947 4.904 -25.434 1.00 89.31 85 VAL A O 1
ATOM 644 N N . PRO A 1 86 ? 7.118 2.915 -26.088 1.00 95.38 86 PRO A N 1
ATOM 645 C CA . PRO A 1 86 ? 5.763 3.415 -26.294 1.00 95.38 86 PRO A CA 1
ATOM 646 C C . PRO A 1 86 ? 5.179 3.994 -24.998 1.00 95.38 86 PRO A C 1
ATOM 648 O O . PRO A 1 86 ? 5.377 3.436 -23.922 1.00 95.38 86 PRO A O 1
ATOM 651 N N . ALA A 1 87 ? 4.404 5.078 -25.088 1.00 93.19 87 ALA A N 1
ATOM 652 C CA . ALA A 1 87 ? 3.869 5.768 -23.906 1.00 93.19 87 ALA A CA 1
ATOM 653 C C . ALA A 1 87 ? 3.085 4.840 -22.953 1.00 93.19 87 ALA A C 1
ATOM 655 O O . ALA A 1 87 ? 3.191 4.964 -21.736 1.00 93.19 87 ALA A O 1
ATOM 656 N N . MET A 1 88 ? 2.340 3.877 -23.505 1.00 93.75 88 MET A N 1
ATOM 657 C CA . MET A 1 88 ? 1.594 2.889 -22.721 1.00 93.75 88 MET A CA 1
ATOM 658 C C . MET A 1 88 ? 2.517 1.967 -21.913 1.00 93.75 88 MET A C 1
ATOM 660 O O . MET A 1 88 ? 2.258 1.704 -20.741 1.00 93.75 88 MET A O 1
ATOM 664 N N . ASP A 1 89 ? 3.600 1.486 -22.523 1.00 93.25 89 ASP A N 1
ATOM 665 C CA . ASP A 1 89 ? 4.550 0.590 -21.858 1.00 93.25 89 ASP A CA 1
ATOM 666 C C . ASP A 1 89 ? 5.373 1.340 -20.809 1.00 93.25 89 ASP A C 1
ATOM 668 O O . ASP A 1 89 ? 5.680 0.786 -19.756 1.00 93.25 89 ASP A O 1
ATOM 672 N N . PHE A 1 90 ? 5.662 2.621 -21.058 1.00 95.19 90 PHE A N 1
ATOM 673 C CA . PHE A 1 90 ? 6.282 3.500 -20.073 1.00 95.19 90 PHE A CA 1
ATOM 674 C C . PHE A 1 90 ? 5.391 3.652 -18.834 1.00 95.19 90 PHE A C 1
ATOM 676 O O . PHE A 1 90 ? 5.839 3.375 -17.725 1.00 95.19 90 PHE A O 1
ATOM 683 N N . ALA A 1 91 ? 4.114 4.005 -19.020 1.00 95.00 91 ALA A N 1
ATOM 684 C CA . ALA A 1 91 ? 3.166 4.168 -17.917 1.00 95.00 91 ALA A CA 1
ATOM 685 C C . ALA A 1 91 ? 2.973 2.870 -17.112 1.00 95.00 91 ALA A C 1
ATOM 687 O O . ALA A 1 91 ? 2.910 2.895 -15.885 1.00 95.00 91 ALA A O 1
ATOM 688 N N . ARG A 1 92 ? 2.929 1.715 -17.791 1.00 94.88 92 ARG A N 1
ATOM 689 C CA . ARG A 1 92 ? 2.859 0.401 -17.131 1.00 94.88 92 ARG A CA 1
ATOM 690 C C . ARG A 1 92 ? 4.106 0.102 -16.307 1.00 94.88 92 ARG A C 1
ATOM 692 O O . ARG A 1 92 ? 3.979 -0.341 -15.171 1.00 94.88 92 ARG A O 1
ATOM 699 N N . ALA A 1 93 ? 5.291 0.347 -16.865 1.00 95.81 93 ALA A N 1
ATOM 700 C CA . ALA A 1 93 ? 6.548 0.126 -16.159 1.00 95.81 93 ALA A CA 1
ATOM 701 C C . ALA A 1 93 ? 6.695 1.063 -14.951 1.00 95.81 93 ALA A C 1
ATOM 703 O O . ALA A 1 93 ? 7.196 0.644 -13.912 1.00 95.81 93 ALA A O 1
ATOM 704 N N . GLU A 1 94 ? 6.223 2.306 -15.053 1.00 95.12 94 GLU A N 1
ATOM 705 C CA . GLU A 1 94 ? 6.202 3.243 -13.929 1.00 95.12 94 GLU A CA 1
ATOM 706 C C . GLU A 1 94 ? 5.266 2.769 -12.810 1.00 95.12 94 GLU A C 1
ATOM 708 O O . GLU A 1 94 ? 5.671 2.743 -11.647 1.00 95.12 94 GLU A O 1
ATOM 713 N N . LEU A 1 95 ? 4.049 2.332 -13.150 1.00 94.25 95 LEU A N 1
ATOM 714 C CA . LEU A 1 95 ? 3.095 1.803 -12.174 1.00 94.25 95 LEU A CA 1
ATOM 715 C C . LEU A 1 95 ? 3.624 0.537 -11.482 1.00 94.25 95 LEU A C 1
ATOM 717 O O . LEU A 1 95 ? 3.541 0.429 -10.258 1.00 94.25 95 LEU A O 1
ATOM 721 N N . GLU A 1 96 ? 4.191 -0.401 -12.246 1.00 95.56 96 GLU A N 1
ATOM 722 C CA . GLU A 1 96 ? 4.802 -1.616 -11.692 1.00 95.56 96 GLU A CA 1
ATOM 723 C C . GLU A 1 96 ? 5.955 -1.256 -10.747 1.00 95.56 96 GLU A C 1
ATOM 725 O O . GLU A 1 96 ? 6.020 -1.748 -9.622 1.00 95.56 96 GLU A O 1
ATOM 730 N N . LEU A 1 97 ? 6.824 -0.323 -11.151 1.00 96.62 97 LEU A N 1
ATOM 731 C CA . LEU A 1 97 ? 7.921 0.137 -10.306 1.00 96.62 97 LEU A CA 1
ATOM 732 C C . LEU A 1 97 ? 7.407 0.733 -8.990 1.00 96.62 97 LEU A C 1
ATOM 734 O O . LEU A 1 97 ? 7.930 0.407 -7.924 1.00 96.62 97 LEU A O 1
ATOM 738 N N . GLN A 1 98 ? 6.384 1.589 -9.049 1.00 95.06 98 GLN A N 1
ATOM 739 C CA . GLN A 1 98 ? 5.780 2.189 -7.858 1.00 95.06 98 GLN A CA 1
ATOM 740 C C . GLN A 1 98 ? 5.207 1.124 -6.913 1.00 95.06 98 GLN A C 1
ATOM 742 O O . GLN A 1 98 ? 5.434 1.197 -5.703 1.00 95.06 98 GLN A O 1
ATOM 747 N N . ARG A 1 99 ? 4.508 0.117 -7.450 1.00 95.00 99 ARG A N 1
ATOM 748 C CA . ARG A 1 99 ? 3.936 -0.991 -6.668 1.00 95.00 99 ARG A CA 1
ATOM 749 C C . ARG A 1 99 ? 5.011 -1.817 -5.977 1.00 95.00 99 ARG A C 1
ATOM 751 O O . ARG A 1 99 ? 4.934 -2.025 -4.768 1.00 95.00 99 ARG A O 1
ATOM 758 N N . GLU A 1 100 ? 6.025 -2.252 -6.714 1.00 96.75 100 GLU A N 1
ATOM 759 C CA . GLU A 1 100 ? 7.055 -3.145 -6.180 1.00 96.75 100 GLU A CA 1
ATOM 760 C C . GLU A 1 100 ? 7.981 -2.441 -5.181 1.00 96.75 100 GLU A C 1
ATOM 762 O O . GLU A 1 100 ? 8.327 -3.002 -4.138 1.00 96.75 100 GLU A O 1
ATOM 767 N N . VAL A 1 101 ? 8.318 -1.167 -5.418 1.00 96.31 101 VAL A N 1
ATOM 768 C CA . VAL A 1 101 ? 9.033 -0.353 -4.422 1.00 96.31 101 VAL A CA 1
ATOM 769 C C . VAL A 1 101 ? 8.195 -0.210 -3.150 1.00 96.31 101 VAL A C 1
ATOM 771 O O . VAL A 1 101 ? 8.718 -0.389 -2.047 1.00 96.31 101 VAL A O 1
ATOM 774 N N . ALA A 1 102 ? 6.890 0.043 -3.274 1.00 95.06 102 ALA A N 1
ATOM 775 C CA . ALA A 1 102 ? 6.005 0.125 -2.118 1.00 95.06 102 ALA A CA 1
ATOM 776 C C . ALA A 1 102 ? 5.923 -1.205 -1.344 1.00 95.06 102 ALA A C 1
ATOM 778 O O . ALA A 1 102 ? 5.934 -1.171 -0.110 1.00 95.06 102 ALA A O 1
ATOM 779 N N . LYS A 1 103 ? 5.910 -2.364 -2.027 1.00 94.88 103 LYS A N 1
ATOM 780 C CA . LYS A 1 103 ? 5.979 -3.697 -1.387 1.00 94.88 103 LYS A CA 1
ATOM 781 C C . LYS A 1 103 ? 7.237 -3.836 -0.536 1.00 94.88 103 LYS A C 1
ATOM 783 O O . LYS A 1 103 ? 7.145 -4.177 0.645 1.00 94.88 103 LYS A O 1
ATOM 788 N N . LEU A 1 104 ? 8.403 -3.507 -1.099 1.00 94.62 104 LEU A N 1
ATOM 789 C CA . LEU A 1 104 ? 9.674 -3.575 -0.372 1.00 94.62 104 LEU A CA 1
ATOM 790 C C . LEU A 1 104 ? 9.691 -2.659 0.855 1.00 94.62 104 LEU A C 1
ATOM 792 O O . LEU A 1 104 ? 10.124 -3.077 1.929 1.00 94.62 104 LEU A O 1
ATOM 796 N N . HIS A 1 105 ? 9.197 -1.428 0.717 1.00 93.19 105 HIS A N 1
ATOM 797 C CA . HIS A 1 105 ? 9.118 -0.479 1.828 1.00 93.19 105 HIS A CA 1
ATOM 798 C C . HIS A 1 105 ? 8.187 -0.979 2.941 1.00 93.19 105 HIS A C 1
ATOM 800 O O . HIS A 1 105 ? 8.519 -0.872 4.125 1.00 93.19 105 HIS A O 1
ATOM 806 N N . ALA A 1 106 ? 7.035 -1.545 2.575 1.00 91.94 106 ALA A N 1
ATOM 807 C CA . ALA A 1 106 ? 6.083 -2.112 3.524 1.00 91.94 106 ALA A CA 1
ATOM 808 C C . ALA A 1 106 ? 6.695 -3.304 4.283 1.00 91.94 106 ALA A C 1
ATOM 810 O O . ALA A 1 106 ? 6.615 -3.367 5.510 1.00 91.94 106 ALA A O 1
ATOM 811 N N . TYR A 1 107 ? 7.400 -4.194 3.578 1.00 92.88 107 TYR A N 1
ATOM 812 C CA . TYR A 1 107 ? 8.099 -5.325 4.188 1.00 92.88 107 TYR A CA 1
ATOM 813 C C . TYR A 1 107 ? 9.219 -4.897 5.147 1.00 92.88 107 TYR A C 1
ATOM 815 O O . TYR A 1 107 ? 9.330 -5.417 6.256 1.00 92.88 107 TYR A O 1
ATOM 823 N N . GLN A 1 108 ? 10.027 -3.904 4.767 1.00 91.75 108 GLN A N 1
ATOM 824 C CA . GLN A 1 108 ? 11.072 -3.364 5.641 1.00 91.75 108 GLN A CA 1
ATOM 825 C C . GLN A 1 108 ? 10.492 -2.775 6.934 1.00 91.75 108 GLN A C 1
ATOM 827 O O . GLN A 1 108 ? 11.021 -3.021 8.020 1.00 91.75 108 GLN A O 1
ATOM 832 N N . ARG A 1 109 ? 9.386 -2.022 6.837 1.00 88.69 109 ARG A N 1
ATOM 833 C CA . ARG A 1 109 ? 8.677 -1.481 8.010 1.00 88.69 109 ARG A CA 1
ATOM 834 C C . ARG A 1 109 ? 8.162 -2.596 8.920 1.00 88.69 109 ARG A C 1
ATOM 836 O O . ARG A 1 109 ? 8.332 -2.492 10.134 1.00 88.69 109 ARG A O 1
ATOM 843 N N . TYR A 1 110 ? 7.597 -3.656 8.345 1.00 87.94 110 TYR A N 1
ATOM 844 C CA . TYR A 1 110 ? 7.121 -4.827 9.085 1.00 87.94 110 TYR A CA 1
ATOM 845 C C . TYR A 1 110 ? 8.244 -5.506 9.882 1.00 87.94 110 TYR A C 1
ATOM 847 O O . TYR A 1 110 ? 8.097 -5.715 11.085 1.00 87.94 110 TYR A O 1
ATOM 855 N N . GLN A 1 111 ? 9.410 -5.741 9.269 1.00 87.44 111 GLN A N 1
ATOM 856 C CA . GLN A 1 111 ? 10.548 -6.351 9.969 1.00 87.44 111 GLN A CA 1
ATOM 857 C C . GLN A 1 111 ? 11.035 -5.520 11.163 1.00 87.44 111 GLN A C 1
ATOM 859 O O . GLN A 1 111 ? 11.343 -6.068 12.221 1.00 87.44 111 GLN A O 1
ATOM 864 N N . ILE A 1 112 ? 11.095 -4.191 11.019 1.00 84.75 112 ILE A N 1
ATOM 865 C CA . ILE A 1 112 ? 11.505 -3.297 12.113 1.00 84.75 112 ILE A CA 1
ATOM 866 C C . ILE A 1 112 ? 10.513 -3.379 13.281 1.00 84.75 112 ILE A C 1
ATOM 868 O O . ILE A 1 112 ? 10.924 -3.325 14.440 1.00 84.75 112 ILE A O 1
ATOM 872 N N . GLN A 1 113 ? 9.215 -3.494 12.991 1.00 74.38 113 GLN A N 1
ATOM 873 C CA . GLN A 1 113 ? 8.176 -3.610 14.015 1.00 74.38 113 GLN A CA 1
ATOM 874 C C . GLN A 1 113 ? 8.245 -4.956 14.747 1.00 74.38 113 GLN A C 1
ATOM 876 O O . GLN A 1 113 ? 8.176 -4.964 15.975 1.00 74.38 113 GLN A O 1
ATOM 881 N N . GLU A 1 114 ? 8.466 -6.068 14.036 1.00 71.75 114 GLU A N 1
ATOM 882 C CA . GLU A 1 114 ? 8.661 -7.379 14.673 1.00 71.75 114 GLU A CA 1
ATOM 883 C C . GLU A 1 114 ? 9.898 -7.402 15.577 1.00 71.75 114 GLU A C 1
ATOM 885 O O . GLU A 1 114 ? 9.823 -7.837 16.727 1.00 71.75 114 GLU A O 1
ATOM 890 N N . GLN A 1 115 ? 11.029 -6.870 15.103 1.00 61.75 115 GLN A N 1
ATOM 891 C CA . GLN A 1 115 ? 12.285 -6.847 15.865 1.00 61.75 115 GLN A CA 1
ATOM 892 C C . GLN A 1 115 ? 12.226 -5.945 17.102 1.00 61.75 115 GLN A C 1
ATOM 894 O O . GLN A 1 115 ? 12.942 -6.179 18.074 1.00 61.75 115 GLN A O 1
ATOM 899 N N . ARG A 1 116 ? 11.366 -4.920 17.091 1.00 59.34 116 ARG A N 1
ATOM 900 C CA . ARG A 1 116 ? 11.121 -4.052 18.253 1.00 59.34 116 ARG A CA 1
ATOM 901 C C . ARG A 1 116 ? 10.235 -4.701 19.319 1.00 59.34 116 ARG A C 1
ATOM 903 O O . ARG A 1 116 ? 10.017 -4.078 20.353 1.00 59.34 116 ARG A O 1
ATOM 910 N N . GLY A 1 117 ? 9.799 -5.943 19.100 1.00 47.72 117 GLY A N 1
ATOM 911 C CA . GLY A 1 117 ? 9.103 -6.763 20.077 1.00 47.72 117 GLY A CA 1
ATOM 912 C C . GLY A 1 117 ? 7.686 -6.278 20.323 1.00 47.72 117 GLY A C 1
ATOM 913 O O . GLY A 1 117 ? 7.476 -5.502 21.243 1.00 47.72 117 GLY A O 1
ATOM 914 N N . GLY A 1 118 ? 6.730 -6.755 19.516 1.00 46.69 118 GLY A N 1
ATOM 915 C CA . GLY A 1 118 ? 5.330 -7.012 19.901 1.00 46.69 118 GLY A CA 1
ATOM 916 C C . GLY A 1 118 ? 4.573 -5.947 20.703 1.00 46.69 118 GLY A C 1
ATOM 917 O O . GLY A 1 118 ? 3.589 -6.276 21.360 1.00 46.69 118 GLY A O 1
ATOM 918 N N . GLY A 1 119 ? 5.013 -4.692 20.693 1.00 42.19 119 GLY A N 1
ATOM 919 C CA . GLY A 1 119 ? 4.344 -3.606 21.375 1.00 42.19 119 GLY A CA 1
ATOM 920 C C . GLY A 1 119 ? 3.103 -3.269 20.581 1.00 42.19 119 GLY A C 1
ATOM 921 O O . GLY A 1 119 ? 3.177 -2.494 19.629 1.00 42.19 119 GLY A O 1
ATOM 922 N N . THR A 1 120 ? 1.965 -3.841 20.976 1.00 44.69 120 THR A N 1
ATOM 923 C CA . THR A 1 120 ? 0.662 -3.214 20.767 1.00 44.69 120 THR A CA 1
ATOM 924 C C . THR A 1 120 ? 0.848 -1.743 21.108 1.00 44.69 120 THR A C 1
ATOM 926 O O . THR A 1 120 ? 1.053 -1.404 22.276 1.00 44.69 120 THR A O 1
ATOM 929 N N . GLY A 1 121 ? 0.910 -0.877 20.093 1.00 46.16 121 GLY A N 1
ATOM 930 C CA . GLY A 1 121 ? 0.933 0.559 20.307 1.00 46.16 121 GLY A CA 1
ATOM 931 C C . GLY A 1 121 ? -0.301 0.858 21.135 1.00 46.16 121 GLY A C 1
ATOM 932 O O . GLY A 1 121 ? -1.414 0.719 20.636 1.00 46.16 121 GLY A O 1
ATOM 933 N N . ASN A 1 122 ? -0.101 1.128 22.423 1.00 40.84 122 ASN A N 1
ATOM 934 C CA . ASN A 1 122 ? -1.179 1.282 23.379 1.00 40.84 122 ASN A CA 1
ATOM 935 C C . ASN A 1 122 ? -1.789 2.661 23.126 1.00 40.84 122 ASN A C 1
ATOM 937 O O . ASN A 1 122 ? -1.492 3.632 23.818 1.00 40.84 122 ASN A O 1
ATOM 941 N N . TYR A 1 123 ? -2.574 2.772 22.055 1.00 47.31 123 TYR A N 1
ATOM 942 C CA . TYR A 1 123 ? -3.417 3.923 21.784 1.00 47.31 123 TYR A CA 1
ATOM 943 C C . TYR A 1 123 ? -4.592 3.868 22.772 1.00 47.31 123 TYR A C 1
ATOM 945 O O . TYR A 1 123 ? -5.727 3.581 22.401 1.00 47.31 123 TYR A O 1
ATOM 953 N N . HIS A 1 124 ? -4.297 4.100 24.056 1.00 38.84 124 HIS A N 1
ATOM 954 C CA . HIS A 1 124 ? -5.293 4.315 25.104 1.00 38.84 124 HIS A CA 1
ATOM 955 C C . HIS A 1 124 ? -5.848 5.724 24.926 1.00 38.84 124 HIS A C 1
ATOM 957 O O . HIS A 1 124 ? -5.347 6.691 25.502 1.00 38.84 124 HIS A O 1
ATOM 963 N N . TRP A 1 125 ? -6.821 5.860 24.029 1.00 48.66 125 TRP A N 1
ATOM 964 C CA . TRP A 1 125 ? -7.553 7.104 23.865 1.00 48.66 125 TRP A CA 1
ATOM 965 C C . TRP A 1 125 ? -8.757 7.069 24.819 1.00 48.66 125 TRP A C 1
ATOM 967 O O . TRP A 1 125 ? -9.687 6.283 24.661 1.00 48.66 125 TRP A O 1
ATOM 977 N N . GLU A 1 126 ? -8.736 7.913 25.845 1.00 44.53 126 GLU A N 1
ATOM 978 C CA . GLU A 1 126 ? -9.942 8.254 26.597 1.00 44.53 126 GLU A CA 1
ATOM 979 C C . GLU A 1 126 ? -10.527 9.510 25.969 1.00 44.53 126 GLU A C 1
ATOM 981 O O . GLU A 1 126 ? -9.829 10.516 25.828 1.00 44.53 126 GLU A O 1
ATOM 986 N N . ARG A 1 127 ? -11.803 9.462 25.564 1.00 55.47 127 ARG A N 1
ATOM 987 C CA . ARG A 1 127 ? -12.503 10.652 25.072 1.00 55.47 127 ARG A CA 1
ATOM 988 C C . ARG A 1 127 ? -12.446 11.710 26.174 1.00 55.47 127 ARG A C 1
ATOM 990 O O . ARG A 1 127 ? -13.063 11.488 27.217 1.00 55.47 127 ARG A O 1
ATOM 997 N N . PRO A 1 128 ? -11.776 12.861 25.977 1.00 50.28 128 PRO A N 1
ATOM 998 C CA . PRO A 1 128 ? -11.929 13.957 26.914 1.00 50.28 128 PRO A CA 1
ATOM 999 C C . PRO A 1 128 ? -13.412 14.322 26.922 1.00 50.28 128 PRO A C 1
ATOM 1001 O O . PRO A 1 128 ? -14.037 14.395 25.856 1.00 50.28 128 PRO A O 1
ATOM 1004 N N . ALA A 1 129 ? -13.997 14.515 28.103 1.00 53.09 129 ALA A N 1
ATOM 1005 C CA . ALA A 1 129 ? -15.354 15.034 28.190 1.00 53.09 129 ALA A CA 1
ATOM 1006 C C . ALA A 1 129 ? -15.423 16.318 27.353 1.00 53.09 129 ALA A C 1
ATOM 1008 O O . ALA A 1 129 ? -14.600 17.218 27.531 1.00 53.09 129 ALA A O 1
ATOM 1009 N N . LEU A 1 130 ? -16.364 16.379 26.409 1.00 57.28 130 LEU A N 1
ATOM 1010 C CA . LEU A 1 130 ? -16.544 17.548 25.558 1.00 57.28 130 LEU A CA 1
ATOM 1011 C C . LEU A 1 130 ? -16.994 18.722 26.439 1.00 57.28 130 LEU A C 1
ATOM 1013 O O . LEU A 1 130 ? -18.183 18.898 26.702 1.00 57.28 130 LEU A O 1
ATOM 1017 N N . GLN A 1 131 ? -16.044 19.516 26.928 1.00 56.50 131 GLN A N 1
ATOM 1018 C CA . GLN A 1 131 ? -16.351 20.812 27.513 1.00 56.50 131 GLN A CA 1
ATOM 1019 C C . GLN A 1 131 ? -16.690 21.759 26.362 1.00 56.50 131 GLN A C 1
ATOM 1021 O O . GLN A 1 131 ? -15.879 21.974 25.467 1.00 56.50 131 GLN A O 1
ATOM 1026 N N . ASN A 1 132 ? -17.911 22.294 26.399 1.00 55.34 132 ASN A N 1
ATOM 1027 C CA . ASN A 1 132 ? -18.503 23.179 25.394 1.00 55.34 132 ASN A CA 1
ATOM 1028 C C . ASN A 1 132 ? -18.835 22.511 24.053 1.00 55.34 132 ASN A C 1
ATOM 1030 O O . ASN A 1 132 ? -18.411 22.973 22.998 1.00 55.34 132 ASN A O 1
ATOM 1034 N N . VAL A 1 133 ? -19.684 21.477 24.079 1.00 55.44 133 VAL A N 1
ATOM 1035 C CA . VAL A 1 133 ? -20.489 21.156 22.890 1.00 55.44 133 VAL A CA 1
ATOM 1036 C C . VAL A 1 133 ? -21.446 22.330 22.660 1.00 55.44 133 VAL A C 1
ATOM 1038 O O . VAL A 1 133 ? -22.302 22.568 23.522 1.00 55.44 133 VAL A O 1
ATOM 1041 N N . PRO A 1 134 ? -21.332 23.094 21.558 1.00 43.00 134 PRO A N 1
ATOM 1042 C CA . PRO A 1 134 ? -22.357 24.068 21.228 1.00 43.00 134 PRO A CA 1
ATOM 1043 C C . PRO A 1 134 ? -23.670 23.308 21.051 1.00 43.00 134 PRO A C 1
ATOM 1045 O O . PRO A 1 134 ? -23.753 22.359 20.269 1.00 43.00 134 PRO A O 1
ATOM 1048 N N . LYS A 1 135 ? -24.695 23.685 21.819 1.00 52.22 135 LYS A N 1
ATOM 1049 C CA . LYS A 1 135 ? -26.039 23.143 21.627 1.00 52.22 135 LYS A CA 1
ATOM 1050 C C . LYS A 1 135 ? -26.519 23.622 20.261 1.00 52.22 135 LYS A C 1
ATOM 1052 O O . LYS A 1 135 ? -26.856 24.792 20.109 1.00 52.22 135 LYS A O 1
ATOM 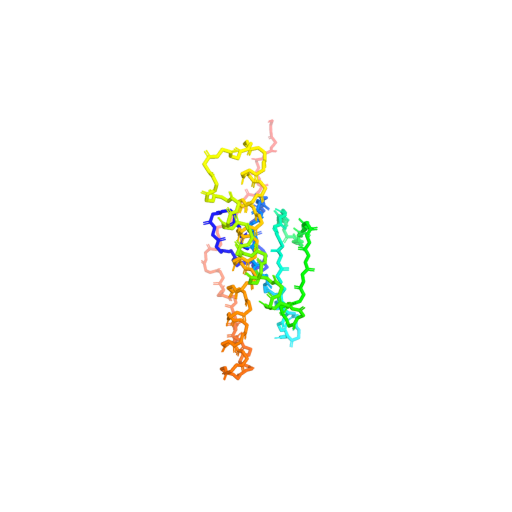1057 N N . VAL A 1 136 ? -26.508 22.734 19.272 1.00 51.31 136 VAL A N 1
ATOM 1058 C CA . VAL A 1 136 ? -27.176 22.990 17.996 1.00 51.31 136 VAL A CA 1
ATOM 1059 C C . VAL A 1 136 ? -28.670 22.996 18.292 1.00 51.31 136 VAL A C 1
ATOM 1061 O O . VAL A 1 136 ? -29.227 21.981 18.710 1.00 51.31 136 VAL A O 1
ATOM 1064 N N . ASN A 1 137 ? -29.298 24.161 18.160 1.00 42.62 137 ASN A N 1
ATOM 1065 C CA . ASN A 1 137 ? -30.741 24.288 18.277 1.00 42.62 137 ASN A CA 1
ATOM 1066 C C . ASN A 1 137 ? -31.343 23.880 16.928 1.00 42.62 137 ASN A C 1
ATOM 1068 O O . ASN A 1 137 ? -31.114 24.560 15.934 1.00 42.62 137 ASN A O 1
ATOM 1072 N N . VAL A 1 138 ? -32.035 22.741 16.871 1.00 49.41 138 VAL A N 1
ATOM 1073 C CA . VAL A 1 138 ? -32.592 22.177 15.622 1.00 49.41 138 VAL A CA 1
ATOM 1074 C C . VAL A 1 138 ? -34.033 22.653 15.392 1.00 49.41 138 VAL A C 1
ATOM 1076 O O . VAL A 1 138 ? -34.888 21.905 14.932 1.00 49.41 138 VAL A O 1
ATOM 1079 N N . GLN A 1 139 ? -34.329 23.895 15.759 1.00 45.97 139 GLN A N 1
ATOM 1080 C CA . GLN A 1 139 ? -35.589 24.550 15.421 1.00 45.97 139 GLN A CA 1
ATOM 1081 C C . GLN A 1 139 ? -35.283 25.623 14.378 1.00 45.97 139 GLN A C 1
ATOM 1083 O O . GLN A 1 139 ? -34.330 26.371 14.566 1.00 45.97 139 GLN A O 1
ATOM 1088 N N . GLU A 1 140 ? -36.098 25.659 13.319 1.00 49.19 140 GLU A N 1
ATOM 1089 C CA . GLU A 1 140 ? -36.028 26.538 12.134 1.00 49.19 140 GLU A CA 1
ATOM 1090 C C . GLU A 1 140 ? -35.207 26.003 10.948 1.00 49.19 140 GLU A C 1
ATOM 1092 O O . GLU A 1 140 ? -34.188 26.562 10.559 1.00 49.19 140 GLU A O 1
ATOM 1097 N N . LEU A 1 141 ? -35.716 24.936 10.322 1.00 41.56 141 LEU A N 1
ATOM 1098 C CA . LEU A 1 141 ? -35.666 24.768 8.864 1.00 41.56 141 LEU A CA 1
ATOM 1099 C C . LEU A 1 141 ? -37.007 24.187 8.383 1.00 41.56 141 LEU A C 1
ATOM 1101 O O . LEU A 1 141 ? -37.077 23.063 7.897 1.00 41.56 141 LEU A O 1
ATOM 1105 N N . GLU A 1 142 ? -38.073 24.962 8.563 1.00 38.66 142 GLU A N 1
ATOM 1106 C CA . GLU A 1 142 ? -39.258 24.906 7.707 1.00 38.66 142 GLU A CA 1
ATOM 1107 C C . GLU A 1 142 ? -39.579 26.348 7.316 1.00 38.66 142 GLU A C 1
ATOM 1109 O O . GLU A 1 142 ? -39.928 27.149 8.179 1.00 38.66 142 GLU A O 1
ATOM 1114 N N . ASP A 1 143 ? -39.344 26.659 6.043 1.00 42.84 143 ASP A N 1
ATOM 1115 C CA . ASP A 1 143 ? -40.140 27.547 5.187 1.00 42.84 143 ASP A CA 1
ATOM 1116 C C . ASP A 1 143 ? -39.795 27.229 3.720 1.00 42.84 143 ASP A C 1
ATOM 1118 O O . ASP A 1 143 ? -38.592 27.271 3.359 1.00 42.84 143 ASP A O 1
#

Secondary structure (DSSP, 8-state):
-BTTB-----TTPPPEEEEE-SEEEEEE-TTS-EEEEEE--EEEEE-SS-EEEEES-EEEGGG--HHHHHHHHHHHHHHHTSTT--HHHHHHHHHHHHHHHHHHHHHHHHHHHHHT--------------TT-----------